Protein AF-A0A699RAQ4-F1 (afdb_monomer_lite)

Secondary structure (DSSP, 8-state):
---EEEEEEETTEEEEEE-----TTSSSSSS--PPPHHHHHHHHHHHHHHHHHHHHHHHHHHHHHHHHHHHHHHHHHHHHHHHHHHHHHHHHHHHHHTTTTS-------------------SPPPBPTTT-SB-SS-----

Sequence (141 aa):
MLGSRSIMIFPWMKLHIHFIPYDHQETMTTVNQGMSVEEIERVVAQRVANSIEAIAIYEMKTNLARKSMSQTERQEEKVAENASNKMKWESNHNGSLSQQNKGHKVPRAHTAWPINKKTYAGSLPLCNQCKFHHSGSCTVK

Foldseek 3Di:
DWDWDWDDPDPPDIDIDTDDPPPVPPPPPPVPPDDDPVVVVVVVVVVVVVVVVVVVVVVVVVVVVVVVVVVVVVVVVVVVVVVVVVVVVVVVVVVVVVVVPPDPPDPPDDDDDPPDDDDPPDFADQDPPPRDHDPDDDDDD

Structure (mmCIF, N/CA/C/O backbone):
data_AF-A0A699RAQ4-F1
#
_entry.id   AF-A0A699RAQ4-F1
#
loop_
_atom_site.group_PDB
_atom_site.id
_atom_site.type_symbol
_atom_site.label_atom_id
_atom_site.label_alt_id
_atom_site.label_comp_id
_atom_site.label_asym_id
_atom_site.label_entity_id
_atom_site.label_seq_id
_atom_site.pdbx_PDB_ins_code
_atom_site.Cartn_x
_atom_site.Cartn_y
_atom_site.Cartn_z
_atom_site.occupancy
_atom_site.B_iso_or_equiv
_atom_site.auth_seq_id
_atom_site.auth_comp_id
_atom_site.auth_asym_id
_atom_site.auth_atom_id
_atom_site.pdbx_PDB_model_num
ATOM 1 N N . MET A 1 1 ? -27.240 -28.496 56.697 1.00 44.41 1 MET A N 1
ATOM 2 C CA . MET A 1 1 ? -28.109 -29.675 56.923 1.00 44.41 1 MET A CA 1
ATOM 3 C C . MET A 1 1 ? -29.299 -29.565 55.978 1.00 44.41 1 MET A C 1
ATOM 5 O O . MET A 1 1 ? -29.993 -28.560 56.053 1.00 44.41 1 MET A O 1
ATOM 9 N N . LEU A 1 2 ? -29.497 -30.513 55.052 1.00 50.31 2 LEU A N 1
ATOM 10 C CA . LEU A 1 2 ? -30.659 -30.511 54.148 1.00 50.31 2 LEU A CA 1
ATOM 11 C C . LEU A 1 2 ? -31.940 -30.755 54.964 1.00 50.31 2 LEU A C 1
ATOM 13 O O . LEU A 1 2 ? -32.116 -31.829 55.536 1.00 50.31 2 LEU A O 1
ATOM 17 N N . GLY A 1 3 ? -32.825 -29.762 55.030 1.00 55.97 3 GLY A N 1
ATOM 18 C CA . GLY A 1 3 ? -34.149 -29.908 55.631 1.00 55.97 3 GLY A CA 1
ATOM 19 C C . GLY A 1 3 ? -35.141 -30.441 54.601 1.00 55.97 3 GLY A C 1
ATOM 20 O O . GLY A 1 3 ? -35.323 -29.836 53.550 1.00 55.97 3 GLY A O 1
ATOM 21 N N . SER A 1 4 ? -35.796 -31.562 54.897 1.00 62.00 4 SER A N 1
ATOM 22 C CA . SER A 1 4 ? -36.882 -32.104 54.069 1.00 62.00 4 SER A CA 1
ATOM 23 C C . SER A 1 4 ? -38.193 -31.981 54.839 1.00 62.00 4 SER A C 1
ATOM 25 O O . SER A 1 4 ? -38.255 -32.366 56.007 1.00 62.00 4 SER A O 1
ATOM 27 N N . ARG A 1 5 ? -39.245 -31.444 54.212 1.00 59.16 5 ARG A N 1
ATOM 28 C CA . ARG A 1 5 ? -40.587 -31.365 54.814 1.00 59.16 5 ARG A CA 1
ATOM 29 C C . ARG A 1 5 ? -41.552 -32.236 54.018 1.00 59.16 5 ARG A C 1
ATOM 31 O O . ARG A 1 5 ? -41.600 -32.170 52.794 1.00 59.16 5 ARG A O 1
ATOM 38 N N . SER A 1 6 ? -42.304 -33.074 54.728 1.00 63.72 6 SER A N 1
ATOM 39 C CA . SER A 1 6 ? -43.369 -33.898 54.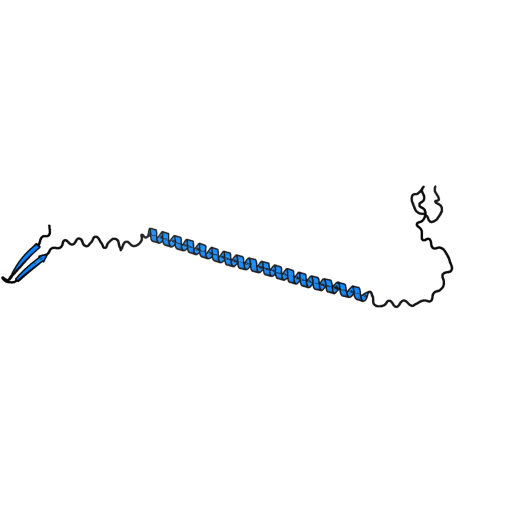147 1.00 63.72 6 SER A CA 1
ATOM 40 C C . SER A 1 6 ? -44.716 -33.363 54.608 1.00 63.72 6 SER A C 1
ATOM 42 O O . SER A 1 6 ? -44.906 -33.169 55.808 1.00 63.72 6 SER A O 1
ATOM 44 N N . ILE A 1 7 ? -45.640 -33.144 53.675 1.00 66.31 7 ILE A N 1
ATOM 45 C CA . ILE A 1 7 ? -47.000 -32.678 53.970 1.00 66.31 7 ILE A CA 1
ATOM 46 C C . ILE A 1 7 ? -47.977 -33.775 53.535 1.00 66.31 7 ILE A C 1
ATOM 48 O O . ILE A 1 7 ? -47.919 -34.265 52.406 1.00 66.31 7 ILE A O 1
ATOM 52 N N . MET A 1 8 ? -48.845 -34.193 54.458 1.00 65.88 8 MET A N 1
ATOM 53 C CA . MET A 1 8 ? -49.916 -35.159 54.198 1.00 65.88 8 MET A CA 1
ATOM 54 C C . MET A 1 8 ? -51.147 -34.383 53.723 1.00 65.88 8 MET A C 1
ATOM 56 O O . MET A 1 8 ? -51.698 -33.609 54.500 1.00 65.88 8 MET A O 1
ATOM 60 N N . ILE A 1 9 ? -51.561 -34.561 52.465 1.00 61.72 9 ILE A N 1
ATOM 61 C CA . ILE A 1 9 ? -52.754 -33.884 51.913 1.00 61.72 9 ILE A CA 1
ATOM 62 C C . ILE A 1 9 ? -53.983 -34.801 52.001 1.00 61.72 9 ILE A C 1
ATOM 64 O O . ILE A 1 9 ? -55.065 -34.355 52.364 1.00 61.72 9 ILE A O 1
ATOM 68 N N . PHE A 1 10 ? -53.800 -36.101 51.753 1.00 56.38 10 PHE A N 1
ATOM 69 C CA . PHE A 1 10 ? -54.811 -37.147 51.942 1.00 56.38 10 PHE A CA 1
ATOM 70 C C . PHE A 1 10 ? -54.173 -38.371 52.627 1.00 56.38 10 PHE A C 1
ATOM 72 O O . PHE A 1 10 ? -52.954 -38.534 52.524 1.00 56.38 10 PHE A O 1
ATOM 79 N N . PRO A 1 11 ? -54.943 -39.266 53.288 1.00 71.06 11 PRO A N 1
ATOM 80 C CA . PRO A 1 11 ? -54.390 -40.409 54.032 1.00 71.06 11 PRO A CA 1
ATOM 81 C C . PRO A 1 11 ? -53.465 -41.319 53.214 1.00 71.06 11 PRO A C 1
ATOM 83 O O . PRO A 1 11 ? -52.591 -41.971 53.776 1.00 71.06 11 PRO A O 1
ATOM 86 N N . TRP A 1 12 ? -53.655 -41.363 51.895 1.00 58.00 12 TRP A N 1
ATOM 87 C CA . TRP A 1 12 ? -52.899 -42.215 50.975 1.00 58.00 12 TRP A CA 1
ATOM 88 C C . TRP A 1 12 ? -51.946 -41.450 50.049 1.00 58.00 12 TRP A C 1
ATOM 90 O O . TRP A 1 12 ? -51.264 -42.076 49.243 1.00 58.00 12 TRP A O 1
ATOM 100 N N . MET A 1 13 ? -51.854 -40.117 50.150 1.00 42.44 13 MET A N 1
ATOM 101 C CA . MET A 1 13 ? -51.005 -39.325 49.255 1.00 42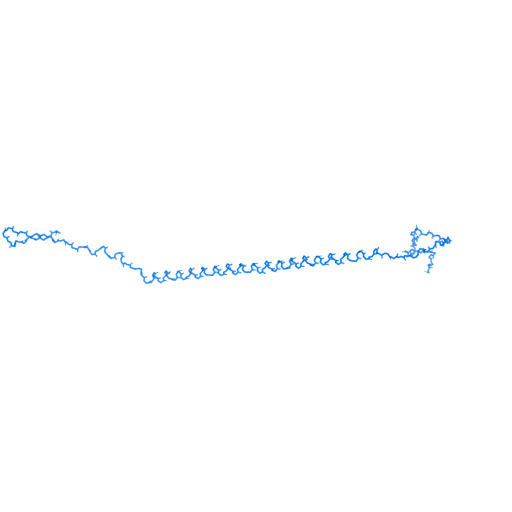.44 13 MET A CA 1
ATOM 102 C C . MET A 1 13 ? -50.096 -38.383 50.044 1.00 42.44 13 MET A C 1
ATOM 104 O O . MET A 1 13 ? -50.551 -37.454 50.718 1.00 42.44 13 MET A O 1
ATOM 108 N N . LYS A 1 14 ? -48.790 -38.652 49.957 1.00 63.75 14 LYS A N 1
ATOM 109 C CA . LYS A 1 14 ? -47.729 -37.942 50.673 1.00 63.75 14 LYS A CA 1
ATOM 110 C C . LYS A 1 14 ? -46.847 -37.202 49.675 1.00 63.75 14 LYS A C 1
ATOM 112 O O . LYS A 1 14 ? -46.273 -37.817 48.782 1.00 63.75 14 LYS A O 1
ATOM 117 N N . LEU A 1 15 ? -46.744 -35.885 49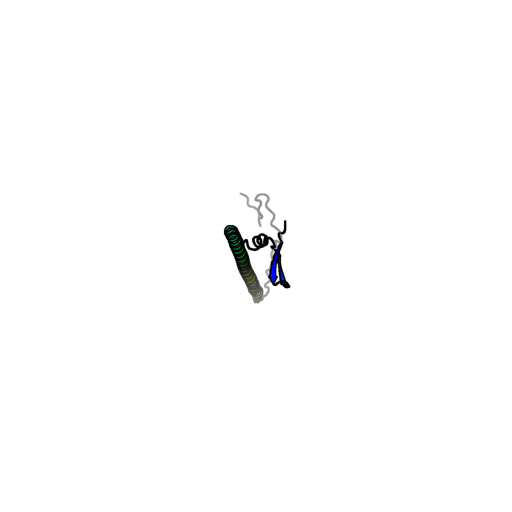.833 1.00 58.12 15 LEU A N 1
ATOM 118 C CA . LEU A 1 15 ? -45.880 -35.039 49.013 1.00 58.12 15 LEU A CA 1
ATOM 119 C C . LEU A 1 15 ? -44.578 -34.753 49.762 1.00 58.12 15 LEU A C 1
ATOM 121 O O . LEU A 1 15 ? -44.590 -34.287 50.906 1.00 58.12 15 LEU A O 1
ATOM 125 N N . HIS A 1 16 ? -43.460 -35.043 49.098 1.00 67.88 16 HIS A N 1
ATOM 126 C CA . HIS A 1 16 ? -42.114 -34.786 49.594 1.00 67.88 16 HIS A CA 1
ATOM 127 C C . HIS A 1 16 ? -41.543 -33.558 48.891 1.00 67.88 16 HIS A C 1
ATOM 129 O O . HIS A 1 16 ? -41.323 -33.578 47.683 1.00 67.88 16 HIS A O 1
ATOM 135 N N . ILE A 1 17 ? -41.304 -32.490 49.653 1.00 68.19 17 ILE A N 1
ATOM 136 C CA . ILE A 1 17 ? -40.680 -31.269 49.144 1.00 68.19 17 ILE A CA 1
ATOM 137 C C . ILE A 1 17 ? -39.237 -31.249 49.646 1.00 68.19 17 ILE A C 1
ATOM 139 O O . ILE A 1 17 ? -38.978 -31.105 50.846 1.00 68.19 17 ILE A O 1
ATOM 143 N N . HIS A 1 18 ? -38.301 -31.419 48.715 1.00 63.94 18 HIS A N 1
ATOM 144 C CA . HIS A 1 18 ? -36.877 -31.245 48.966 1.00 63.94 18 HIS A CA 1
ATOM 145 C C . HIS A 1 18 ? -36.508 -29.775 48.782 1.00 63.94 18 HIS A C 1
ATOM 147 O O . HIS A 1 18 ? -36.623 -29.233 47.686 1.00 63.94 18 HIS A O 1
ATOM 153 N N . PHE A 1 19 ? -36.052 -29.132 49.857 1.00 56.59 19 PHE A N 1
ATOM 154 C CA . PHE A 1 19 ? -35.466 -27.801 49.772 1.00 56.59 19 PHE A CA 1
ATOM 155 C C . PHE A 1 19 ? -33.999 -27.952 49.362 1.00 56.59 19 PHE A C 1
ATOM 157 O O . PHE A 1 19 ? -33.144 -28.306 50.176 1.00 56.59 19 PHE A O 1
ATOM 164 N N . ILE A 1 20 ? -33.723 -27.745 48.076 1.00 63.50 20 ILE A N 1
ATOM 165 C CA . ILE A 1 20 ? -32.358 -27.616 47.567 1.00 63.50 20 ILE A CA 1
ATOM 166 C C . ILE A 1 20 ? -31.914 -26.179 47.876 1.00 63.50 20 ILE A C 1
ATOM 168 O O . ILE A 1 20 ? -32.597 -25.253 47.434 1.00 63.50 20 ILE A O 1
ATOM 172 N N . PRO A 1 21 ? -30.828 -25.950 48.641 1.00 63.22 21 PRO A N 1
ATOM 173 C CA . PRO A 1 21 ? -30.258 -24.616 48.755 1.00 63.22 21 PRO A CA 1
ATOM 174 C C . PRO A 1 21 ? -29.785 -24.194 47.362 1.00 63.22 21 PRO A C 1
ATOM 176 O O . PRO A 1 21 ? -28.889 -24.804 46.779 1.00 63.22 21 PRO A O 1
ATOM 179 N N . TYR A 1 22 ? -30.463 -23.201 46.798 1.00 58.59 22 TYR A N 1
ATOM 180 C CA . TYR A 1 22 ? -30.113 -22.615 45.517 1.00 58.59 22 TYR A CA 1
ATOM 181 C C . TYR A 1 22 ? -28.889 -21.725 45.726 1.00 58.59 22 TYR A C 1
ATOM 183 O O . TYR A 1 22 ? -29.032 -20.536 45.973 1.00 58.59 22 TYR A O 1
ATOM 191 N N . ASP A 1 23 ? -27.695 -22.306 45.639 1.00 59.97 23 ASP A N 1
ATOM 192 C CA . ASP A 1 23 ? -26.451 -21.539 45.477 1.00 59.97 23 ASP A CA 1
ATOM 193 C C . ASP A 1 23 ? -25.974 -21.564 44.017 1.00 59.97 23 ASP A C 1
ATOM 195 O O . ASP A 1 23 ? -24.789 -21.548 43.699 1.00 59.97 23 ASP A O 1
ATOM 199 N N . HIS A 1 24 ? -26.921 -21.616 43.075 1.00 53.75 24 HIS A N 1
ATOM 200 C CA . HIS A 1 24 ? -26.625 -21.645 41.643 1.00 53.75 24 HIS A CA 1
ATOM 201 C C . HIS A 1 24 ? -26.634 -20.252 40.997 1.00 53.75 24 HIS A C 1
ATOM 203 O O . HIS A 1 24 ? -27.050 -20.085 39.851 1.00 53.75 24 HIS A O 1
ATOM 209 N N . GLN A 1 25 ? -26.171 -19.240 41.736 1.00 50.31 25 GLN A N 1
ATOM 210 C CA . GLN A 1 25 ? -25.925 -17.895 41.207 1.00 50.31 25 GLN A CA 1
ATOM 211 C C . GLN A 1 25 ? -24.451 -17.460 41.329 1.00 50.31 25 GLN A C 1
ATOM 213 O O . GLN A 1 25 ? -24.135 -16.306 41.077 1.00 50.31 25 GLN A O 1
ATOM 218 N N . GLU A 1 26 ? -23.518 -18.372 41.618 1.00 55.75 26 GLU A N 1
ATOM 219 C CA . GLU A 1 26 ? -22.070 -18.081 41.607 1.00 55.75 26 GLU A CA 1
ATOM 220 C C . GLU A 1 26 ? -21.312 -18.775 40.462 1.00 55.75 26 GLU A C 1
ATOM 222 O O . GLU A 1 26 ? -20.145 -19.137 40.577 1.00 55.75 26 GLU A O 1
ATOM 227 N N . THR A 1 27 ? -21.950 -18.985 39.306 1.00 49.66 27 THR A N 1
ATOM 228 C CA . THR A 1 27 ? -21.238 -19.507 38.113 1.00 49.66 27 THR A CA 1
ATOM 229 C C . THR A 1 27 ? -21.594 -18.783 36.810 1.00 49.66 27 THR A C 1
ATOM 231 O O . THR A 1 27 ? -21.051 -19.092 35.757 1.00 49.66 27 THR A O 1
ATOM 234 N N . MET A 1 28 ? -22.451 -17.756 36.866 1.00 40.81 28 MET A N 1
ATOM 235 C CA . MET A 1 28 ? -22.905 -16.998 35.684 1.00 40.81 28 MET A CA 1
ATOM 236 C C . MET A 1 28 ? -22.338 -15.570 35.598 1.00 40.81 28 MET A C 1
ATOM 238 O O . MET A 1 28 ? -22.730 -14.802 34.718 1.00 40.81 28 MET A O 1
ATOM 242 N N . THR A 1 29 ? -21.418 -15.186 3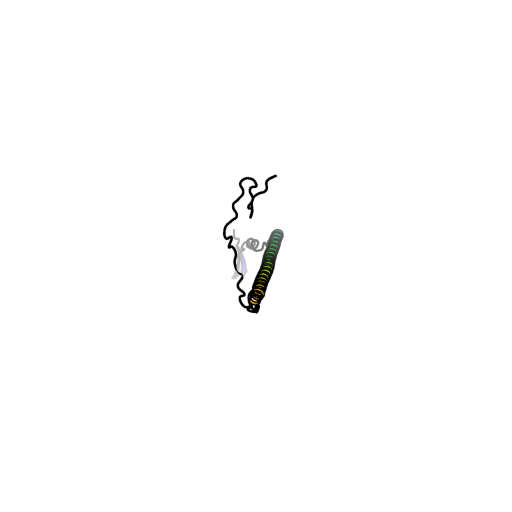6.486 1.00 47.56 29 THR A N 1
ATOM 243 C CA . THR A 1 29 ? -20.860 -13.820 36.537 1.00 47.56 29 THR A CA 1
ATOM 244 C C . THR A 1 29 ? -19.463 -13.687 35.930 1.00 47.56 29 THR A C 1
ATOM 246 O O . THR A 1 29 ? -19.045 -12.569 35.647 1.00 47.56 29 THR A O 1
ATOM 249 N N . THR A 1 30 ? -18.760 -14.789 35.644 1.00 46.97 30 THR A N 1
ATOM 250 C CA . THR A 1 30 ? -17.398 -14.739 35.071 1.00 46.97 30 THR A CA 1
ATOM 251 C C . THR A 1 30 ? -17.371 -14.764 33.541 1.00 46.97 30 THR A C 1
ATOM 253 O O . THR A 1 30 ? -16.365 -14.405 32.941 1.00 46.97 30 THR A O 1
ATOM 256 N N . VAL A 1 31 ? -18.479 -15.147 32.896 1.00 52.94 31 VAL A N 1
ATOM 257 C CA . VAL A 1 31 ? -18.572 -15.276 31.427 1.00 52.94 31 VAL A CA 1
ATOM 258 C C . VAL A 1 31 ? -19.109 -13.996 30.761 1.00 52.94 31 VAL A C 1
ATOM 260 O O . VAL A 1 31 ? -18.962 -13.816 29.559 1.00 52.94 31 VAL A O 1
ATOM 263 N N . ASN A 1 32 ? -19.688 -13.074 31.542 1.00 53.88 32 ASN A N 1
ATOM 264 C CA . ASN A 1 32 ? -20.351 -11.857 31.046 1.00 53.88 32 ASN A CA 1
ATOM 265 C C . ASN A 1 32 ? -19.623 -10.553 31.408 1.00 53.88 32 ASN A C 1
ATOM 267 O O . ASN A 1 32 ? -20.181 -9.470 31.224 1.00 53.88 32 ASN A O 1
ATOM 271 N N . GLN A 1 33 ? -18.395 -10.624 31.926 1.00 65.62 33 GLN A N 1
ATOM 272 C CA . GLN A 1 33 ? -17.559 -9.431 32.038 1.00 65.62 33 GLN A CA 1
ATOM 273 C C . GLN A 1 33 ? -17.068 -9.076 30.634 1.00 65.62 33 GLN A C 1
ATOM 275 O O . GLN A 1 33 ? -16.050 -9.573 30.160 1.00 65.62 33 GLN A O 1
ATOM 280 N N . GLY A 1 34 ? -17.856 -8.259 29.930 1.00 71.00 34 GLY A N 1
ATOM 281 C CA . GLY A 1 34 ? -17.390 -7.582 28.725 1.00 71.00 34 GLY A CA 1
ATOM 282 C C . GLY A 1 34 ? -16.113 -6.801 29.034 1.00 71.00 34 GLY A C 1
ATOM 283 O O . GLY A 1 34 ? -15.886 -6.410 30.180 1.00 71.00 34 GLY A O 1
ATOM 284 N N . MET A 1 35 ? -15.265 -6.594 28.023 1.00 81.19 35 MET A N 1
ATOM 285 C CA . MET A 1 35 ? -14.056 -5.793 28.222 1.00 81.19 35 MET A CA 1
ATOM 286 C C . MET A 1 35 ? -14.412 -4.419 28.792 1.00 81.19 35 MET A C 1
ATOM 288 O O . MET A 1 35 ? -15.420 -3.821 28.401 1.00 81.19 35 MET A O 1
ATOM 292 N N . SER A 1 36 ? -13.565 -3.917 29.690 1.00 87.44 36 SER A N 1
ATOM 293 C CA . SER A 1 36 ? -13.686 -2.554 30.197 1.00 87.44 36 SER A CA 1
ATOM 294 C C . SER A 1 36 ? -13.621 -1.548 29.041 1.00 87.44 36 SER A C 1
ATOM 296 O O . SER A 1 36 ? -12.983 -1.790 28.010 1.00 87.44 36 SER A O 1
ATOM 298 N N . VAL A 1 37 ? -14.283 -0.401 29.203 1.00 84.25 37 VAL A N 1
ATOM 299 C CA . VAL A 1 37 ? -14.241 0.686 28.209 1.00 84.25 37 VAL A CA 1
ATOM 300 C C . VAL A 1 37 ? -12.792 1.112 27.939 1.00 84.25 37 VAL A C 1
ATOM 302 O O . VAL A 1 37 ? -12.420 1.320 26.789 1.00 84.25 37 VAL A O 1
ATOM 305 N N . GLU A 1 38 ? -11.949 1.123 28.971 1.00 88.81 38 GLU A N 1
ATOM 306 C CA . GLU A 1 38 ? -10.522 1.448 28.879 1.00 88.81 38 GLU A CA 1
ATOM 307 C C . GLU A 1 38 ? -9.742 0.445 28.010 1.00 88.81 38 GLU A C 1
ATOM 309 O O . GLU A 1 38 ? -8.903 0.834 27.195 1.00 88.81 38 GLU A O 1
ATOM 314 N N . GLU A 1 39 ? -10.015 -0.859 28.119 1.00 89.62 39 GLU A N 1
ATOM 315 C CA . GLU A 1 39 ? -9.387 -1.863 27.249 1.00 89.62 39 GLU A CA 1
ATOM 316 C C . GLU A 1 39 ? -9.874 -1.776 25.808 1.00 89.62 39 GLU A C 1
ATOM 318 O O . GLU A 1 39 ? -9.083 -1.965 24.881 1.00 89.62 39 GLU A O 1
ATOM 323 N N . ILE A 1 40 ? -11.146 -1.435 25.598 1.00 90.69 40 ILE A N 1
ATOM 324 C CA . ILE A 1 40 ? -11.679 -1.181 24.258 1.00 90.69 40 ILE A CA 1
ATOM 325 C C . ILE A 1 40 ? -10.966 0.023 23.636 1.00 90.69 40 ILE A C 1
ATOM 327 O O . ILE A 1 40 ? -10.495 -0.075 22.502 1.00 90.69 40 ILE A O 1
ATOM 331 N N . GLU A 1 41 ? -10.814 1.122 24.375 1.00 93.31 41 GLU A N 1
ATOM 332 C CA . GLU A 1 41 ? -10.089 2.308 23.913 1.00 93.31 41 GLU A CA 1
ATOM 333 C C . GLU A 1 41 ? -8.638 1.983 23.546 1.00 93.31 41 GLU A C 1
ATOM 335 O O . GLU A 1 41 ? -8.175 2.363 22.467 1.00 93.31 41 GLU A O 1
ATOM 340 N N . ARG A 1 42 ? -7.931 1.206 24.377 1.00 94.81 42 ARG A N 1
ATOM 341 C CA . ARG A 1 42 ? -6.554 0.774 24.085 1.00 94.81 42 ARG A CA 1
ATOM 342 C C . ARG A 1 42 ? -6.467 -0.094 22.830 1.00 94.81 42 ARG A C 1
ATOM 344 O O . ARG A 1 42 ? -5.567 0.102 22.012 1.00 94.81 42 ARG A O 1
ATOM 351 N N . VAL A 1 43 ? -7.396 -1.032 22.645 1.00 94.50 43 VAL A N 1
ATOM 352 C CA . VAL A 1 43 ? -7.438 -1.890 21.449 1.00 94.50 43 VAL A CA 1
ATOM 353 C C . VAL A 1 43 ? -7.743 -1.072 20.194 1.00 94.50 43 VAL A C 1
ATOM 355 O O . VAL A 1 43 ? -7.123 -1.295 19.151 1.00 94.50 43 VAL A O 1
ATOM 358 N N . VAL A 1 44 ? -8.663 -0.110 20.277 1.00 96.25 44 VAL A N 1
ATOM 359 C CA . VAL A 1 44 ? -8.989 0.785 19.160 1.00 96.25 44 VAL A CA 1
ATOM 360 C C . VAL A 1 44 ? -7.791 1.667 18.814 1.00 96.25 44 VAL A C 1
ATOM 362 O O . VAL A 1 44 ? -7.412 1.724 17.644 1.00 96.25 44 VAL A O 1
ATOM 365 N N . ALA A 1 45 ? -7.138 2.275 19.807 1.00 97.06 45 ALA A N 1
ATOM 366 C CA . ALA A 1 45 ? -5.944 3.091 19.601 1.00 97.06 45 ALA A CA 1
ATOM 367 C C . ALA A 1 45 ? -4.826 2.300 18.904 1.00 97.06 45 ALA A C 1
ATOM 369 O O . ALA A 1 45 ? -4.256 2.770 17.918 1.00 97.06 45 ALA A O 1
ATOM 370 N N . GLN A 1 46 ? -4.570 1.063 19.343 1.00 97.81 46 GLN A N 1
ATOM 371 C CA . GLN A 1 46 ? -3.568 0.200 18.717 1.00 97.81 46 GLN A CA 1
ATOM 372 C C . GLN A 1 46 ? -3.925 -0.149 17.266 1.00 97.81 46 GLN A C 1
ATOM 374 O O . GLN A 1 46 ? -3.060 -0.144 16.392 1.00 97.81 46 GLN A O 1
ATOM 379 N N . ARG A 1 47 ? -5.198 -0.444 16.978 1.00 97.56 47 ARG A N 1
ATOM 380 C CA . ARG A 1 47 ? -5.647 -0.752 15.610 1.00 97.56 47 ARG A CA 1
ATOM 381 C C . ARG A 1 47 ? -5.506 0.446 14.682 1.00 97.56 47 ARG A C 1
ATOM 383 O O . ARG A 1 47 ? -5.089 0.274 13.536 1.00 97.56 47 ARG A O 1
ATOM 390 N N . VAL A 1 48 ? -5.831 1.639 15.172 1.00 98.00 48 VAL A N 1
ATOM 391 C CA . VAL A 1 48 ? -5.650 2.886 14.422 1.00 98.00 48 VAL A CA 1
ATOM 392 C C . VAL A 1 48 ? -4.165 3.115 14.140 1.00 98.00 48 VAL A C 1
ATOM 394 O O . VAL A 1 48 ? -3.808 3.321 12.983 1.00 98.00 48 VAL A O 1
ATOM 397 N N . ALA A 1 49 ? -3.295 2.978 15.145 1.00 98.19 49 ALA A N 1
ATOM 398 C CA . ALA A 1 49 ? -1.847 3.115 14.976 1.00 98.19 49 ALA A CA 1
ATOM 399 C C . ALA A 1 49 ? -1.287 2.134 13.931 1.00 98.19 49 ALA A C 1
ATOM 401 O O . ALA A 1 49 ? -0.656 2.555 12.963 1.00 98.19 49 ALA A O 1
ATOM 402 N N . ASN A 1 50 ? -1.613 0.843 14.049 1.00 98.06 50 ASN A N 1
ATOM 403 C CA . ASN A 1 50 ? -1.173 -0.178 13.094 1.00 98.06 50 ASN A CA 1
ATOM 404 C C . ASN A 1 50 ? -1.661 0.112 11.663 1.00 98.06 50 ASN A C 1
ATOM 406 O O . ASN A 1 50 ? -0.953 -0.152 10.693 1.00 98.06 50 ASN A O 1
ATOM 410 N N . SER A 1 51 ? -2.875 0.653 11.517 1.00 97.88 51 SER A N 1
ATOM 411 C CA . SER A 1 51 ? -3.434 1.005 10.206 1.00 97.88 51 SER A CA 1
ATOM 412 C C . SER A 1 51 ? -2.687 2.179 9.574 1.00 97.88 51 SER A C 1
ATOM 414 O O . SER A 1 51 ? -2.390 2.143 8.382 1.00 97.88 51 SER A O 1
ATOM 416 N N . ILE A 1 52 ? -2.340 3.194 10.371 1.00 98.31 52 ILE A N 1
ATOM 417 C CA . ILE A 1 52 ? -1.538 4.339 9.920 1.00 98.31 52 ILE A CA 1
ATOM 418 C C . ILE A 1 52 ? -0.153 3.871 9.462 1.00 98.31 52 ILE A C 1
ATOM 420 O O . ILE A 1 52 ? 0.293 4.250 8.379 1.00 98.31 52 ILE A O 1
ATOM 424 N N . GLU A 1 53 ? 0.506 3.006 10.236 1.00 98.00 53 GLU A N 1
ATOM 425 C CA . GLU A 1 53 ? 1.804 2.439 9.856 1.00 98.00 53 GLU A CA 1
ATOM 426 C C . GLU A 1 53 ? 1.721 1.643 8.547 1.00 98.00 53 GLU A C 1
ATOM 428 O O . GLU A 1 53 ? 2.552 1.823 7.655 1.00 98.00 53 GLU A O 1
ATOM 433 N N . ALA A 1 54 ? 0.689 0.811 8.384 1.00 97.50 54 ALA A N 1
ATOM 434 C CA . ALA A 1 54 ? 0.480 0.044 7.159 1.00 97.50 54 ALA A CA 1
ATOM 435 C C . ALA A 1 54 ? 0.294 0.948 5.925 1.00 97.50 54 ALA A C 1
ATOM 437 O O . ALA A 1 54 ? 0.869 0.670 4.867 1.00 97.50 54 ALA A O 1
ATOM 438 N N . ILE A 1 55 ? -0.459 2.046 6.060 1.00 98.00 55 ILE A N 1
ATOM 439 C CA . ILE A 1 55 ? -0.640 3.044 4.995 1.00 98.00 55 ILE A CA 1
ATOM 440 C C . ILE A 1 55 ? 0.702 3.697 4.648 1.00 98.00 55 ILE A C 1
ATOM 442 O O . ILE A 1 55 ? 1.080 3.726 3.477 1.00 98.00 55 ILE A O 1
ATOM 446 N N . ALA A 1 56 ? 1.463 4.141 5.652 1.00 97.75 56 ALA A N 1
ATOM 447 C CA . ALA A 1 56 ? 2.761 4.780 5.442 1.00 97.75 56 ALA A CA 1
ATOM 448 C C . ALA A 1 56 ? 3.758 3.852 4.722 1.00 97.75 56 ALA A C 1
ATOM 450 O O . ALA A 1 56 ? 4.458 4.273 3.797 1.00 97.75 56 ALA A O 1
ATOM 451 N N . ILE A 1 57 ? 3.792 2.567 5.089 1.00 98.06 57 ILE A N 1
ATOM 452 C CA . ILE A 1 57 ? 4.632 1.561 4.423 1.00 98.06 57 ILE A CA 1
ATOM 453 C C . ILE A 1 57 ? 4.236 1.413 2.948 1.00 98.06 57 ILE A C 1
ATOM 455 O O . ILE A 1 57 ? 5.103 1.371 2.067 1.00 98.06 57 ILE A O 1
ATOM 459 N N . TYR A 1 58 ? 2.935 1.346 2.658 1.00 97.00 58 TYR A N 1
ATOM 460 C CA . TYR A 1 58 ? 2.440 1.230 1.289 1.00 97.00 58 TYR A CA 1
ATOM 461 C C . TYR A 1 58 ? 2.772 2.470 0.445 1.00 97.00 58 TYR A C 1
ATOM 463 O O . TYR A 1 58 ? 3.282 2.342 -0.674 1.00 97.00 58 TYR A O 1
ATOM 471 N N . GLU A 1 59 ? 2.565 3.670 0.983 1.00 96.75 59 GLU A N 1
ATOM 472 C CA . GLU A 1 59 ? 2.935 4.926 0.325 1.00 96.75 59 GLU A CA 1
ATOM 473 C C . GLU A 1 59 ? 4.443 5.023 0.072 1.00 96.75 59 GLU A C 1
ATOM 475 O O . GLU A 1 59 ? 4.872 5.447 -1.004 1.00 96.75 59 GLU A O 1
ATOM 480 N N . MET A 1 60 ? 5.279 4.584 1.016 1.00 96.75 60 MET A N 1
ATOM 481 C CA . MET A 1 60 ? 6.729 4.570 0.822 1.00 96.75 60 MET A CA 1
ATOM 482 C C . MET A 1 60 ? 7.126 3.622 -0.314 1.00 96.75 60 MET A C 1
ATOM 484 O O . MET A 1 60 ? 7.929 3.984 -1.179 1.00 96.75 60 MET A O 1
ATOM 488 N N . LYS A 1 61 ? 6.537 2.421 -0.347 1.00 95.00 61 LYS A N 1
ATOM 489 C CA . LYS A 1 61 ? 6.817 1.413 -1.376 1.00 95.00 61 LYS A CA 1
ATOM 490 C C . LYS A 1 61 ? 6.445 1.915 -2.770 1.00 95.00 61 LYS A C 1
ATOM 492 O O . LYS A 1 61 ? 7.227 1.758 -3.708 1.00 95.00 61 LYS A O 1
ATOM 497 N N . THR A 1 62 ? 5.276 2.537 -2.912 1.00 94.75 62 THR A N 1
ATOM 498 C CA . THR A 1 62 ? 4.808 3.060 -4.205 1.00 94.75 62 THR A CA 1
ATOM 499 C C . THR A 1 62 ? 5.635 4.260 -4.667 1.00 94.75 62 THR A C 1
ATOM 501 O O . THR A 1 62 ? 6.035 4.326 -5.831 1.00 94.75 62 THR A O 1
ATOM 504 N N . ASN A 1 63 ? 5.988 5.172 -3.759 1.00 93.50 63 ASN A N 1
ATOM 505 C CA . ASN A 1 63 ? 6.850 6.310 -4.075 1.00 93.50 63 ASN A CA 1
ATOM 506 C C . ASN A 1 63 ? 8.271 5.890 -4.478 1.00 93.50 63 ASN A C 1
ATOM 508 O O . ASN A 1 63 ? 8.833 6.466 -5.413 1.00 93.50 63 ASN A O 1
ATOM 512 N N . LEU A 1 64 ? 8.841 4.876 -3.821 1.00 93.94 64 LEU A N 1
ATOM 513 C CA . LEU A 1 64 ? 10.145 4.318 -4.183 1.00 93.94 64 LEU A CA 1
ATOM 514 C C . LEU A 1 64 ? 10.116 3.680 -5.579 1.00 93.94 64 LEU A C 1
ATOM 516 O O . LEU A 1 64 ? 11.002 3.941 -6.398 1.00 93.94 64 LEU A O 1
ATOM 520 N N . ALA A 1 65 ? 9.075 2.900 -5.881 1.00 89.56 65 ALA A N 1
ATOM 521 C CA . ALA A 1 65 ? 8.875 2.318 -7.207 1.00 89.56 65 ALA A CA 1
ATOM 522 C C . ALA A 1 65 ? 8.769 3.410 -8.286 1.00 89.56 65 ALA A C 1
ATOM 524 O O . ALA A 1 65 ? 9.509 3.393 -9.264 1.00 89.56 65 ALA A O 1
ATOM 525 N N . ARG A 1 66 ? 7.951 4.443 -8.064 1.00 90.25 66 ARG A N 1
ATOM 526 C CA . ARG A 1 66 ? 7.822 5.577 -8.993 1.00 90.25 66 ARG A CA 1
ATOM 527 C C . ARG A 1 66 ? 9.144 6.323 -9.204 1.00 90.25 66 ARG A C 1
ATOM 529 O O . ARG A 1 66 ? 9.489 6.667 -10.334 1.00 90.25 66 ARG A O 1
ATOM 536 N N . LYS A 1 67 ? 9.901 6.574 -8.130 1.00 90.25 67 LYS A N 1
ATOM 537 C CA . LYS A 1 67 ? 11.204 7.253 -8.212 1.00 90.25 67 LYS A CA 1
ATOM 538 C C . LYS A 1 67 ? 12.207 6.428 -9.018 1.00 90.25 67 LYS A C 1
ATOM 540 O O . LYS A 1 67 ? 12.862 6.990 -9.893 1.00 90.25 67 LYS A O 1
ATOM 545 N N . SER A 1 68 ? 12.289 5.123 -8.756 1.00 83.12 68 SER A N 1
ATOM 546 C CA . SER A 1 68 ? 13.177 4.221 -9.500 1.00 83.12 68 SER A CA 1
ATOM 547 C C . SER A 1 68 ? 12.804 4.138 -10.983 1.00 83.12 68 SER A C 1
ATOM 549 O O . SER A 1 68 ? 13.686 4.312 -11.815 1.00 83.12 68 SER A O 1
ATOM 551 N N . MET A 1 69 ? 11.516 4.039 -11.331 1.00 80.69 69 MET A N 1
ATOM 552 C CA . MET A 1 69 ? 11.062 4.099 -12.730 1.00 80.69 69 MET A CA 1
ATOM 553 C C . MET A 1 69 ? 11.500 5.389 -13.439 1.00 80.69 69 MET A C 1
ATOM 555 O O . MET A 1 69 ? 12.084 5.330 -14.516 1.00 80.69 69 MET A O 1
ATOM 559 N N . SER A 1 70 ? 11.313 6.554 -12.807 1.00 76.44 70 SER A N 1
ATOM 560 C CA . SER A 1 70 ? 11.712 7.849 -13.391 1.00 76.44 70 SER A CA 1
ATOM 561 C C . SER A 1 70 ? 13.231 8.033 -13.544 1.00 76.44 70 SER A C 1
ATOM 563 O O . SER A 1 70 ? 13.695 8.936 -14.245 1.00 76.44 70 SER A O 1
ATOM 565 N N . GLN A 1 71 ? 14.027 7.235 -12.828 1.00 78.25 71 GLN A N 1
ATOM 566 C CA . GLN A 1 71 ? 15.479 7.220 -12.965 1.00 78.25 71 GLN A CA 1
ATOM 567 C C . GLN A 1 71 ? 15.904 6.302 -14.112 1.00 78.25 71 GLN A C 1
ATOM 569 O O . GLN A 1 71 ? 16.782 6.690 -14.881 1.00 78.25 71 GLN A O 1
ATOM 574 N N . THR A 1 72 ? 15.262 5.140 -14.250 1.00 73.38 72 THR A N 1
ATOM 575 C CA . THR A 1 72 ? 15.482 4.218 -15.369 1.00 73.38 72 THR A CA 1
ATOM 576 C C . THR A 1 72 ? 15.094 4.861 -16.697 1.00 73.38 72 THR A C 1
ATOM 578 O O . THR A 1 72 ? 15.899 4.849 -17.616 1.00 73.38 72 THR A O 1
ATOM 581 N N . GLU A 1 73 ? 13.946 5.537 -16.770 1.00 70.44 73 GLU A N 1
ATOM 582 C CA . GLU A 1 73 ? 13.495 6.249 -17.977 1.00 70.44 73 GLU A CA 1
ATOM 583 C C . GLU A 1 73 ? 14.509 7.318 -18.426 1.00 70.44 73 GLU A C 1
ATOM 585 O O . GLU A 1 73 ? 14.926 7.347 -19.581 1.00 70.44 73 GLU A O 1
ATOM 590 N N . ARG A 1 74 ? 15.029 8.125 -17.488 1.00 70.88 74 ARG A N 1
ATOM 591 C CA . ARG A 1 74 ? 16.104 9.092 -17.784 1.00 70.88 74 ARG A CA 1
ATOM 592 C C . ARG A 1 74 ? 17.426 8.434 -18.185 1.00 70.88 74 ARG A C 1
ATOM 594 O O . ARG A 1 74 ? 18.235 9.066 -18.860 1.00 70.88 74 ARG A O 1
ATOM 601 N N . GLN A 1 75 ? 17.717 7.225 -17.707 1.00 70.44 75 GLN A N 1
ATOM 602 C CA . GLN A 1 75 ? 18.914 6.488 -18.117 1.00 70.44 75 GLN A CA 1
ATOM 603 C C . GLN A 1 75 ? 18.744 5.894 -19.514 1.00 70.44 75 GLN A C 1
ATOM 605 O O . GLN A 1 75 ? 19.668 5.997 -20.314 1.00 70.44 75 GLN A O 1
ATOM 610 N N . GLU A 1 76 ? 17.578 5.334 -19.824 1.00 69.25 76 GLU A N 1
ATOM 611 C CA . GLU A 1 76 ? 17.244 4.812 -21.149 1.00 69.25 76 GLU A CA 1
ATOM 612 C C . GLU A 1 76 ? 17.253 5.920 -22.203 1.00 69.25 76 GLU A C 1
ATOM 614 O O . GLU A 1 76 ? 17.874 5.748 -23.249 1.00 69.25 76 GLU A O 1
ATOM 619 N N . GLU A 1 77 ? 16.682 7.089 -21.899 1.00 72.62 77 GLU A N 1
ATOM 620 C CA . GLU A 1 77 ? 16.736 8.267 -22.770 1.00 72.62 77 GLU A CA 1
ATOM 621 C C . GLU A 1 77 ? 18.185 8.699 -23.037 1.00 72.62 77 GLU A C 1
ATOM 623 O O . GLU A 1 77 ? 18.585 8.846 -24.190 1.00 72.62 77 GLU A O 1
ATOM 628 N N . LYS A 1 78 ? 19.019 8.802 -21.992 1.00 72.56 78 LYS A N 1
ATOM 629 C CA . LYS A 1 78 ? 20.448 9.130 -22.142 1.00 72.56 78 LYS A CA 1
ATOM 630 C C . LYS A 1 78 ? 21.222 8.084 -22.940 1.00 72.56 78 LYS A C 1
ATOM 632 O O . LYS A 1 78 ? 22.140 8.446 -23.672 1.00 72.56 78 LYS A O 1
ATOM 637 N N . VAL A 1 79 ? 20.903 6.798 -22.789 1.00 74.06 79 VAL A N 1
ATOM 638 C CA . VAL A 1 79 ? 21.545 5.705 -23.538 1.00 74.06 79 VAL A CA 1
ATOM 639 C C . VAL A 1 79 ? 21.111 5.728 -25.004 1.00 74.06 79 VAL A C 1
ATOM 641 O O . VAL A 1 79 ? 21.961 5.592 -25.884 1.00 74.06 79 VAL A O 1
ATOM 644 N N . ALA A 1 80 ? 19.828 5.959 -25.281 1.00 76.31 80 ALA A N 1
ATOM 645 C CA . ALA A 1 80 ? 19.311 6.111 -26.636 1.00 76.31 80 ALA A CA 1
ATOM 646 C C . ALA A 1 80 ? 19.897 7.354 -27.327 1.00 76.31 80 ALA A C 1
ATOM 648 O O . ALA A 1 80 ? 20.340 7.278 -28.476 1.00 76.31 80 ALA A O 1
ATOM 649 N N . GLU A 1 81 ? 19.986 8.478 -26.611 1.00 79.31 81 GLU A N 1
ATOM 650 C CA . GLU A 1 81 ? 20.596 9.714 -27.099 1.00 79.31 81 GLU A CA 1
ATOM 651 C C . GLU A 1 81 ? 22.089 9.506 -27.403 1.00 79.31 81 GLU A C 1
ATOM 653 O O . GLU A 1 81 ? 22.531 9.795 -28.515 1.00 79.31 81 GLU A O 1
ATOM 658 N N . ASN A 1 82 ? 22.849 8.909 -26.476 1.00 77.94 82 ASN A N 1
ATOM 659 C CA . ASN A 1 82 ? 24.234 8.458 -26.678 1.00 77.94 82 ASN A CA 1
ATOM 660 C C . ASN A 1 82 ? 24.379 7.620 -27.958 1.00 77.94 82 ASN A C 1
ATOM 662 O O . ASN A 1 82 ? 25.221 7.934 -28.803 1.00 77.94 82 ASN A O 1
ATOM 666 N N . ALA A 1 83 ? 23.557 6.578 -28.115 1.00 79.25 83 ALA A N 1
ATOM 667 C CA . ALA A 1 83 ? 23.658 5.658 -29.240 1.00 79.25 83 ALA A CA 1
ATOM 668 C C . ALA A 1 83 ? 23.362 6.365 -30.573 1.00 79.25 83 ALA A C 1
ATOM 670 O O . ALA A 1 83 ? 24.066 6.155 -31.565 1.00 79.25 83 ALA A O 1
ATOM 671 N N . SER A 1 84 ? 22.367 7.258 -30.586 1.00 78.25 84 SER A N 1
ATOM 672 C CA . SER A 1 84 ? 22.035 8.075 -31.756 1.00 78.25 84 SER A CA 1
ATOM 673 C C . SER A 1 84 ? 23.144 9.082 -32.099 1.00 78.25 84 SER A C 1
ATOM 675 O O . SER A 1 84 ? 23.508 9.231 -33.268 1.00 78.25 84 SER A O 1
ATOM 677 N N . ASN A 1 85 ? 23.760 9.705 -31.090 1.00 76.62 85 ASN A N 1
ATOM 678 C CA . ASN A 1 85 ? 24.880 10.627 -31.258 1.00 76.62 85 ASN A CA 1
ATOM 679 C C . ASN A 1 85 ? 26.126 9.905 -31.792 1.00 76.62 85 ASN A C 1
ATOM 681 O O . ASN A 1 85 ? 26.804 10.437 -32.673 1.00 76.62 85 ASN A O 1
ATOM 685 N N . LYS A 1 86 ? 26.395 8.671 -31.342 1.00 75.44 86 LYS A N 1
ATOM 686 C CA . LYS A 1 86 ? 27.472 7.819 -31.873 1.00 75.44 86 LYS A CA 1
ATOM 687 C C . LYS A 1 86 ? 27.251 7.466 -33.347 1.00 75.44 86 LYS A C 1
ATOM 689 O O . LYS A 1 86 ? 28.156 7.674 -34.152 1.00 75.44 86 LYS A O 1
ATOM 694 N N . MET A 1 87 ? 26.049 7.011 -33.716 1.00 72.38 87 MET A N 1
ATOM 695 C CA . MET A 1 87 ? 25.679 6.738 -35.118 1.00 72.38 87 MET A CA 1
ATOM 696 C C . MET A 1 87 ? 25.863 7.978 -36.005 1.00 72.38 87 MET A C 1
ATOM 698 O O . MET A 1 87 ? 26.403 7.899 -37.109 1.00 72.38 87 MET A O 1
ATOM 702 N N . LYS A 1 88 ? 25.454 9.151 -35.509 1.00 68.50 88 LYS A N 1
ATOM 703 C CA . LYS A 1 88 ? 25.600 10.423 -36.223 1.00 68.50 88 LYS A CA 1
ATOM 704 C C . LYS A 1 88 ? 27.071 10.827 -36.383 1.00 68.50 88 LYS A C 1
ATOM 706 O O . LYS A 1 88 ? 27.457 11.289 -37.454 1.00 68.50 88 LYS A O 1
ATOM 711 N N . TRP A 1 89 ? 27.903 10.618 -35.361 1.00 64.06 89 TRP A N 1
ATOM 712 C CA . TRP A 1 89 ? 29.351 10.851 -35.427 1.00 64.06 89 TRP A CA 1
ATOM 713 C C . TRP A 1 89 ? 30.044 9.932 -36.444 1.00 64.06 89 TRP A C 1
ATOM 715 O O . TRP A 1 89 ? 30.801 10.406 -37.289 1.00 64.06 89 TRP A O 1
ATOM 725 N N . GLU A 1 90 ? 29.730 8.634 -36.428 1.00 61.78 90 GLU A N 1
ATOM 726 C CA . GLU A 1 90 ? 30.267 7.649 -37.380 1.00 61.78 90 GLU A CA 1
ATOM 727 C C . GLU A 1 90 ? 29.846 7.960 -38.829 1.00 61.78 90 GLU A C 1
ATOM 729 O O . GLU A 1 90 ? 30.666 7.891 -39.748 1.00 61.78 90 GLU A O 1
ATOM 734 N N . SER A 1 91 ? 28.604 8.408 -39.042 1.00 63.62 91 SER A N 1
ATOM 735 C CA . SER A 1 91 ? 28.118 8.846 -40.358 1.00 63.62 91 SER A CA 1
ATOM 736 C C . SER A 1 91 ? 28.862 10.076 -40.898 1.00 63.62 91 SER A C 1
ATOM 738 O O . SER A 1 91 ? 29.105 10.170 -42.103 1.00 63.62 91 SER A O 1
ATOM 740 N N . ASN A 1 92 ? 29.244 11.022 -40.034 1.00 63.09 92 ASN A N 1
ATOM 741 C CA . ASN A 1 92 ? 29.908 12.264 -40.445 1.00 63.09 92 ASN A CA 1
ATOM 742 C C . ASN A 1 92 ? 31.395 12.074 -40.808 1.00 63.09 92 ASN A C 1
ATOM 744 O O . ASN A 1 92 ? 31.957 12.892 -41.538 1.00 63.09 92 ASN A O 1
ATOM 748 N N . HIS A 1 93 ? 32.034 10.989 -40.356 1.00 58.03 93 HIS A N 1
ATOM 749 C CA . HIS A 1 93 ? 33.423 10.661 -40.706 1.00 58.03 93 HIS A CA 1
ATOM 750 C C . HIS A 1 93 ? 33.567 9.870 -42.017 1.00 58.03 93 HIS A C 1
ATOM 752 O O . HIS A 1 93 ? 34.602 9.962 -42.678 1.00 58.03 93 HIS A O 1
ATOM 758 N N . ASN A 1 94 ? 32.532 9.143 -42.446 1.00 57.09 94 ASN A N 1
ATOM 759 C CA . ASN A 1 94 ? 32.586 8.338 -43.673 1.00 57.09 94 ASN A CA 1
ATOM 760 C C . ASN A 1 94 ? 32.362 9.160 -44.959 1.00 57.09 94 ASN A C 1
ATOM 762 O O . ASN A 1 94 ? 32.843 8.787 -46.034 1.00 57.09 94 ASN A O 1
ATOM 766 N N . GLY A 1 95 ? 31.672 10.302 -44.861 1.00 54.00 95 GLY A N 1
ATOM 767 C CA . GLY A 1 95 ? 31.445 11.208 -45.995 1.00 54.00 95 GLY A CA 1
ATOM 768 C C . GLY A 1 95 ? 32.689 11.998 -46.416 1.00 54.00 95 GLY A C 1
ATOM 769 O O . GLY A 1 95 ? 32.902 12.226 -47.604 1.00 54.00 95 GLY A O 1
ATOM 770 N N . SER A 1 96 ? 33.554 12.370 -45.468 1.00 57.28 96 SER A N 1
ATOM 771 C CA . SER A 1 96 ? 34.766 13.149 -45.756 1.00 57.28 96 SER A CA 1
ATOM 772 C C . SER A 1 96 ? 35.934 12.287 -46.247 1.00 57.28 96 SER A C 1
ATOM 774 O O . SER A 1 96 ? 36.705 12.745 -47.089 1.00 57.28 96 SER A O 1
ATOM 776 N N . LEU A 1 97 ? 36.036 11.023 -45.813 1.00 55.16 97 LEU A N 1
ATOM 777 C CA . LEU A 1 97 ? 37.125 10.130 -46.231 1.00 55.16 97 LEU A CA 1
ATOM 778 C C . LEU A 1 97 ? 36.981 9.648 -47.690 1.00 55.16 97 LEU A C 1
ATOM 780 O O . LEU A 1 97 ? 37.976 9.509 -48.396 1.00 55.16 97 LEU A O 1
ATOM 784 N N . SER A 1 98 ? 35.748 9.423 -48.166 1.00 56.38 98 SER A N 1
ATOM 785 C CA . SER A 1 98 ? 35.490 8.935 -49.538 1.00 56.38 98 SER A CA 1
ATOM 786 C C . SER A 1 98 ? 35.397 10.037 -50.604 1.00 56.38 98 SER A C 1
ATOM 788 O O . SER A 1 98 ? 35.365 9.747 -51.804 1.00 56.38 98 SER A O 1
ATOM 790 N N . GLN A 1 99 ? 35.348 11.308 -50.188 1.00 56.78 99 GLN A N 1
ATOM 791 C CA . GLN A 1 99 ? 35.365 12.451 -51.103 1.00 56.78 99 GLN A CA 1
ATOM 792 C C . GLN A 1 99 ? 36.796 12.899 -51.438 1.00 56.78 99 GLN A C 1
ATOM 794 O O . GLN A 1 99 ? 37.034 13.440 -52.516 1.00 56.78 99 GLN A O 1
ATOM 799 N N . GLN A 1 100 ? 37.772 12.633 -50.565 1.00 58.00 100 GLN A N 1
ATOM 800 C CA . GLN A 1 100 ? 39.159 13.072 -50.763 1.00 58.00 100 GLN A CA 1
ATOM 801 C C . GLN A 1 100 ? 39.954 12.243 -51.786 1.00 58.00 100 GLN A C 1
ATOM 803 O O . GLN A 1 100 ? 41.023 12.666 -52.217 1.00 58.00 100 GLN A O 1
ATOM 808 N N . ASN A 1 101 ? 39.438 11.097 -52.232 1.00 60.88 101 ASN A N 1
ATOM 809 C CA . ASN A 1 101 ? 40.115 10.191 -53.167 1.00 60.88 101 ASN A CA 1
ATOM 810 C C . ASN A 1 101 ? 39.480 10.128 -54.570 1.00 60.88 101 ASN A C 1
ATOM 812 O O . ASN A 1 101 ? 39.933 9.353 -55.414 1.00 60.88 101 ASN A O 1
ATOM 816 N N . LYS A 1 102 ? 38.503 10.989 -54.891 1.00 61.91 102 LYS A N 1
ATOM 817 C CA . LYS A 1 102 ? 37.974 11.117 -56.261 1.00 61.91 102 LYS A CA 1
ATOM 818 C C . LYS A 1 102 ? 38.657 12.251 -57.030 1.00 61.91 102 LYS A C 1
ATOM 820 O O . LYS A 1 102 ? 38.134 13.345 -57.177 1.00 61.91 102 LYS A O 1
ATOM 825 N N . GLY A 1 103 ? 39.829 11.916 -57.569 1.00 59.88 103 GLY A N 1
ATOM 826 C CA . GLY A 1 103 ? 40.273 12.355 -58.893 1.00 59.88 103 GLY A CA 1
ATOM 827 C C . GLY A 1 103 ? 40.587 13.837 -59.090 1.00 59.88 103 GLY A C 1
ATOM 828 O O . GLY A 1 103 ? 39.928 14.497 -59.890 1.00 59.88 103 GLY A O 1
ATOM 829 N N . HIS A 1 104 ? 41.699 14.318 -58.530 1.00 56.97 104 HIS A N 1
ATOM 830 C CA . HIS A 1 104 ? 42.436 15.376 -59.224 1.00 56.97 104 HIS A CA 1
ATOM 831 C C . HIS A 1 104 ? 43.059 14.763 -60.484 1.00 56.97 104 HIS A C 1
ATOM 833 O O . HIS A 1 104 ? 44.080 14.076 -60.419 1.00 56.97 104 HIS A O 1
ATOM 839 N N . LYS A 1 105 ? 42.432 14.986 -61.645 1.00 62.38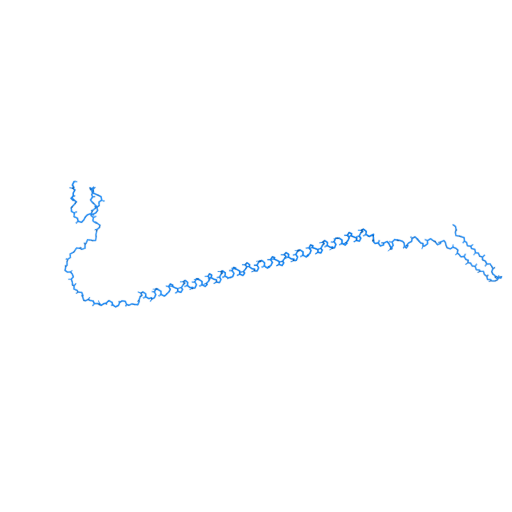 105 LYS A N 1
ATOM 840 C CA . LYS A 1 105 ? 43.086 14.786 -62.942 1.00 62.38 105 LYS A CA 1
ATOM 841 C C . LYS A 1 105 ? 44.180 15.842 -63.070 1.00 62.38 105 LYS A C 1
ATOM 843 O O . LYS A 1 105 ? 43.953 16.926 -63.592 1.00 62.38 105 LYS A O 1
ATOM 848 N N . VAL A 1 106 ? 45.360 15.525 -62.551 1.00 63.44 106 VAL A N 1
ATOM 849 C CA . VAL A 1 106 ? 46.582 16.259 -62.867 1.00 63.44 106 VAL A CA 1
ATOM 850 C C . VAL A 1 106 ? 46.806 16.100 -64.374 1.00 63.44 106 VAL A C 1
ATOM 852 O O . VAL A 1 106 ? 46.867 14.958 -64.844 1.00 63.44 106 VAL A O 1
ATOM 855 N N . PRO A 1 107 ? 46.910 17.180 -65.167 1.00 58.88 107 PRO A N 1
ATOM 856 C CA . PRO A 1 107 ? 47.415 17.044 -66.517 1.00 58.88 107 PRO A CA 1
ATOM 857 C C . PRO A 1 107 ? 48.840 16.512 -66.402 1.00 58.88 107 PRO A C 1
ATOM 859 O O . PRO A 1 107 ? 49.723 17.154 -65.834 1.00 58.88 107 PRO A O 1
ATOM 862 N N . ARG A 1 108 ? 49.032 15.293 -66.907 1.00 61.25 108 ARG A N 1
ATOM 863 C CA . ARG A 1 108 ? 50.328 14.660 -67.124 1.00 61.25 108 ARG A CA 1
ATOM 864 C C . ARG A 1 108 ? 51.129 15.552 -68.075 1.00 61.25 108 ARG A C 1
ATOM 866 O O . ARG A 1 108 ? 51.071 15.376 -69.286 1.00 61.25 108 ARG A O 1
ATOM 873 N N . ALA A 1 109 ? 51.822 16.543 -67.526 1.00 57.00 109 ALA A N 1
ATOM 874 C CA . ALA A 1 109 ? 52.775 17.354 -68.258 1.00 57.00 109 ALA A CA 1
ATOM 875 C C . ALA A 1 109 ? 54.043 16.526 -68.487 1.00 57.00 109 ALA A C 1
ATOM 877 O O . ALA A 1 109 ? 54.532 15.830 -67.594 1.00 57.00 109 ALA A O 1
ATOM 878 N N . HIS A 1 110 ? 54.529 16.561 -69.720 1.00 54.50 110 HIS A N 1
ATOM 879 C CA . HIS A 1 110 ? 55.703 15.833 -70.162 1.00 54.50 110 HIS A CA 1
ATOM 880 C C . HIS A 1 110 ? 56.955 16.297 -69.412 1.00 54.50 110 HIS A C 1
ATOM 882 O O . HIS A 1 110 ? 57.160 17.484 -69.165 1.00 54.50 110 HIS A O 1
ATOM 888 N N . THR A 1 111 ? 57.791 15.325 -69.065 1.00 49.81 111 THR A N 1
ATOM 889 C CA . THR A 1 111 ? 59.104 15.495 -68.454 1.00 49.81 111 THR A CA 1
ATOM 890 C C . THR A 1 111 ? 59.989 16.369 -69.345 1.00 49.81 111 THR A C 1
ATOM 892 O O . THR A 1 111 ? 60.517 15.900 -70.349 1.00 49.81 111 THR A O 1
ATOM 895 N N . ALA A 1 112 ? 60.174 17.633 -68.969 1.00 54.94 112 ALA A N 1
ATOM 896 C CA . ALA A 1 112 ? 61.322 18.420 -69.396 1.00 54.94 112 ALA A CA 1
ATOM 897 C C . ALA A 1 112 ? 62.418 18.237 -68.339 1.00 54.94 112 ALA A C 1
ATOM 899 O O . ALA A 1 112 ? 62.234 18.556 -67.168 1.00 54.94 112 ALA A O 1
ATOM 900 N N . TRP A 1 113 ? 63.529 17.643 -68.760 1.00 50.34 113 TRP A N 1
ATOM 901 C CA . TRP A 1 113 ? 64.713 17.336 -67.961 1.00 50.34 113 TRP A CA 1
ATOM 902 C C . TRP A 1 113 ? 65.260 18.602 -67.269 1.00 50.34 113 TRP A C 1
ATOM 904 O O . TRP A 1 113 ? 65.738 19.497 -67.969 1.00 50.34 113 TRP A O 1
ATOM 914 N N . PRO A 1 114 ? 65.270 18.710 -65.922 1.00 57.06 114 PRO A N 1
ATOM 915 C CA . PRO A 1 114 ? 66.048 19.744 -65.262 1.00 57.06 114 PRO A CA 1
ATOM 916 C C . PRO A 1 114 ? 67.506 19.287 -65.241 1.00 57.06 114 PRO A C 1
ATOM 918 O O . PRO A 1 114 ? 67.929 18.405 -64.490 1.00 57.06 114 PRO A O 1
ATOM 921 N N . ILE A 1 115 ? 68.257 19.857 -66.173 1.00 52.66 115 ILE A N 1
ATOM 922 C CA . ILE A 1 115 ? 69.703 19.758 -66.293 1.00 52.66 115 ILE A CA 1
ATOM 923 C C . ILE A 1 115 ? 70.323 20.245 -64.977 1.00 52.66 115 ILE A C 1
ATOM 925 O O . ILE A 1 115 ? 70.281 21.424 -64.666 1.00 52.66 115 ILE A O 1
ATOM 929 N N . ASN A 1 116 ? 70.878 19.290 -64.228 1.00 53.53 116 ASN A N 1
ATOM 930 C CA . ASN A 1 116 ? 71.921 19.414 -63.211 1.00 53.53 116 ASN A CA 1
ATOM 931 C C . ASN A 1 116 ? 71.788 20.528 -62.136 1.00 53.53 116 ASN A C 1
ATOM 933 O O . ASN A 1 116 ? 71.926 21.715 -62.388 1.00 53.53 116 ASN A O 1
ATOM 937 N N . LYS A 1 117 ? 71.722 20.121 -60.861 1.00 53.56 117 LYS A N 1
ATOM 938 C CA . LYS A 1 117 ? 72.813 20.302 -59.875 1.00 53.56 117 LYS A CA 1
ATOM 939 C C . LYS A 1 117 ? 72.302 20.120 -58.439 1.00 53.56 117 LYS A C 1
ATOM 941 O O . LYS A 1 117 ? 71.554 20.932 -57.917 1.00 53.56 117 LYS A O 1
ATOM 946 N N . LYS A 1 118 ? 72.889 19.097 -57.808 1.00 58.84 118 LYS A N 1
ATOM 947 C CA . LYS A 1 118 ? 73.208 18.970 -56.377 1.00 58.84 118 LYS A CA 1
ATOM 948 C C . LYS A 1 118 ? 72.035 18.703 -55.429 1.00 58.84 118 LYS A C 1
ATOM 950 O O . LYS A 1 118 ? 71.517 19.577 -54.749 1.00 58.84 118 LYS A O 1
ATOM 955 N N . THR A 1 119 ? 71.759 17.411 -55.293 1.00 52.91 119 THR A N 1
ATOM 956 C CA . THR A 1 119 ? 71.402 16.754 -54.033 1.00 52.91 119 THR A CA 1
ATOM 957 C C . THR A 1 119 ? 72.334 17.217 -52.906 1.00 52.91 119 THR A C 1
ATOM 959 O O . THR A 1 119 ? 73.462 16.747 -52.793 1.00 52.91 119 THR A O 1
ATOM 962 N N . TYR A 1 120 ? 71.863 18.122 -52.050 1.00 56.41 120 TYR A N 1
ATOM 963 C CA . TYR A 1 120 ? 72.356 18.203 -50.674 1.00 56.41 120 TYR A CA 1
ATOM 964 C C . TYR A 1 120 ? 71.399 17.396 -49.799 1.00 56.41 120 TYR A C 1
ATOM 966 O O . TYR A 1 120 ? 70.439 17.909 -49.236 1.00 56.41 120 TYR A O 1
ATOM 974 N N . ALA A 1 121 ? 71.645 16.089 -49.753 1.00 50.28 121 ALA A N 1
ATOM 975 C CA . ALA A 1 121 ? 71.018 15.158 -48.823 1.00 50.28 121 ALA A CA 1
ATOM 976 C C . ALA A 1 121 ? 71.985 14.912 -47.654 1.00 50.28 121 ALA A C 1
ATOM 978 O O . ALA A 1 121 ? 72.526 13.825 -47.487 1.00 50.28 121 ALA A O 1
ATOM 979 N N . GLY A 1 122 ? 72.260 15.969 -46.892 1.00 61.59 122 GLY A N 1
ATOM 980 C CA . GLY A 1 122 ? 73.099 15.932 -45.700 1.00 61.59 122 GLY A CA 1
ATOM 981 C C . GLY A 1 122 ? 72.895 17.209 -44.899 1.00 61.59 122 GLY A C 1
ATOM 982 O O . GLY A 1 122 ? 72.887 18.300 -45.470 1.00 61.59 122 GLY A O 1
ATOM 983 N N . SER A 1 123 ? 72.681 17.080 -43.592 1.00 65.06 123 SER A N 1
ATOM 984 C CA . SER A 1 123 ? 72.620 18.216 -42.672 1.00 65.06 123 SER A CA 1
ATOM 985 C C . SER A 1 123 ? 73.879 19.070 -42.832 1.00 65.06 123 SER A C 1
ATOM 987 O O . SER A 1 123 ? 74.996 18.555 -42.772 1.00 65.06 123 SER A O 1
ATOM 989 N N . LEU A 1 124 ? 73.687 20.368 -43.073 1.00 70.88 124 LEU A N 1
ATOM 990 C CA . LEU A 1 124 ? 74.765 21.352 -43.184 1.00 70.88 124 LEU A CA 1
ATOM 991 C C . LEU A 1 124 ? 75.704 21.233 -41.968 1.00 70.88 124 LEU A C 1
ATOM 993 O O . LEU A 1 124 ? 75.207 21.015 -40.862 1.00 70.88 124 LEU A O 1
ATOM 997 N N . PRO A 1 125 ? 77.034 21.368 -42.105 1.00 72.62 125 PRO A N 1
ATOM 998 C CA . PRO A 1 125 ? 77.920 21.316 -40.948 1.00 72.62 125 PRO A CA 1
ATOM 999 C C . PRO A 1 125 ? 77.565 22.444 -39.971 1.00 72.62 125 PRO A C 1
ATOM 1001 O O . PRO A 1 125 ? 77.349 23.591 -40.369 1.00 72.62 125 PRO A O 1
ATOM 1004 N N . LEU A 1 126 ? 77.460 22.103 -38.687 1.00 71.75 126 LEU A N 1
ATOM 1005 C CA . LEU A 1 126 ? 77.232 23.082 -37.631 1.00 71.75 126 LEU A CA 1
ATOM 1006 C C . LEU A 1 126 ? 78.494 23.932 -37.474 1.00 71.75 126 LEU A C 1
ATOM 1008 O O . LEU A 1 126 ? 79.588 23.396 -37.288 1.00 71.75 126 LEU A O 1
ATOM 1012 N N . CYS A 1 127 ? 78.359 25.253 -37.519 1.00 79.88 127 CYS A N 1
ATOM 1013 C CA . CYS A 1 127 ? 79.482 26.126 -37.211 1.00 79.88 127 CYS A CA 1
ATOM 1014 C C . CYS A 1 127 ? 79.719 26.154 -35.691 1.00 79.88 127 CYS A C 1
ATOM 1016 O O . CYS A 1 127 ? 78.807 26.439 -34.913 1.00 79.88 127 CYS A O 1
ATOM 1018 N N . ASN A 1 128 ? 80.954 25.886 -35.260 1.00 72.38 128 ASN A N 1
ATOM 1019 C CA . ASN A 1 128 ? 81.346 25.876 -33.846 1.00 72.38 128 ASN A CA 1
ATOM 1020 C C . ASN A 1 128 ? 81.311 27.266 -33.183 1.00 72.38 128 ASN A C 1
ATOM 1022 O O . ASN A 1 128 ? 81.178 27.343 -31.965 1.00 72.38 128 ASN A O 1
ATOM 1026 N N . GLN A 1 129 ? 81.403 28.345 -33.967 1.00 75.88 129 GLN A N 1
ATOM 1027 C CA . GLN A 1 129 ? 81.419 29.719 -33.457 1.00 75.88 129 GLN A CA 1
ATOM 1028 C C . GLN A 1 129 ? 80.008 30.260 -33.190 1.00 75.88 129 GLN A C 1
ATOM 1030 O O . GLN A 1 129 ? 79.747 30.765 -32.104 1.00 75.88 129 GLN A O 1
ATOM 1035 N N . CYS A 1 130 ? 79.079 30.127 -34.144 1.00 79.06 130 CYS A N 1
ATOM 1036 C CA . CYS A 1 130 ? 77.725 30.685 -34.020 1.00 79.06 130 CYS A CA 1
ATOM 1037 C C . CYS A 1 130 ? 76.658 29.668 -33.581 1.00 79.06 130 CYS A C 1
ATOM 1039 O O . CYS A 1 130 ? 75.529 30.063 -33.308 1.00 79.06 130 CYS A O 1
ATOM 1041 N N . LYS A 1 131 ? 76.993 28.372 -33.506 1.00 77.25 131 LYS A N 1
ATOM 1042 C CA . LYS A 1 131 ? 76.077 27.268 -33.159 1.00 77.25 131 LYS A CA 1
ATOM 1043 C C . LYS A 1 131 ? 74.833 27.151 -34.055 1.00 77.25 131 LYS A C 1
ATOM 1045 O O . LYS A 1 131 ? 73.824 26.597 -33.627 1.00 77.25 131 LYS A O 1
ATOM 1050 N N . PHE A 1 132 ? 74.921 27.593 -35.310 1.00 74.00 132 PHE A N 1
ATOM 1051 C CA . PHE A 1 132 ? 73.881 27.393 -36.323 1.00 74.00 132 PHE A CA 1
ATOM 1052 C C . PHE A 1 132 ? 74.433 26.750 -37.603 1.00 74.00 132 PHE A C 1
ATOM 1054 O O . PHE A 1 132 ? 75.643 26.703 -37.848 1.00 74.00 132 PHE A O 1
ATOM 1061 N N . HIS A 1 133 ? 73.516 26.204 -38.401 1.00 76.38 133 HIS A N 1
ATOM 1062 C CA . HIS A 1 133 ? 73.792 25.555 -39.677 1.00 76.38 133 HIS A CA 1
ATOM 1063 C C . HIS A 1 133 ? 73.750 26.586 -40.812 1.00 76.38 133 HIS A C 1
ATOM 1065 O O . HIS A 1 133 ? 72.720 27.225 -41.024 1.00 76.38 133 HIS A O 1
ATOM 1071 N N . HIS A 1 134 ? 74.846 26.736 -41.559 1.00 71.25 134 HIS A N 1
ATOM 1072 C CA . HIS A 1 134 ? 74.937 27.687 -42.671 1.00 71.25 134 HIS A CA 1
ATOM 1073 C C . HIS A 1 134 ? 75.282 26.985 -43.983 1.00 71.25 134 HIS A C 1
ATOM 1075 O O . HIS A 1 134 ? 76.101 26.070 -44.021 1.00 71.25 134 HIS A O 1
ATOM 1081 N N . SER A 1 135 ? 74.690 27.462 -45.077 1.00 67.50 135 SER A N 1
ATOM 1082 C CA . SER A 1 135 ? 74.947 26.979 -46.442 1.00 67.50 135 SER A CA 1
ATOM 1083 C C . SER A 1 135 ? 76.164 27.651 -47.107 1.00 67.50 135 SER A C 1
ATOM 1085 O O . SER A 1 135 ? 76.340 27.534 -48.317 1.00 67.50 135 SER A O 1
ATOM 1087 N N . GLY A 1 136 ? 76.992 28.366 -46.331 1.00 71.19 136 GLY A N 1
ATOM 1088 C CA . GLY A 1 136 ? 78.170 29.128 -46.768 1.00 71.19 136 GLY A CA 1
ATOM 1089 C C . GLY A 1 136 ? 79.077 29.528 -45.590 1.00 71.19 136 GLY A C 1
ATOM 1090 O O . GLY A 1 136 ? 78.767 29.207 -44.442 1.00 71.19 136 GLY A O 1
ATOM 1091 N N . SER A 1 137 ? 80.203 30.207 -45.857 1.00 70.62 137 SER A N 1
ATOM 1092 C CA . SER A 1 137 ? 81.167 30.616 -44.818 1.00 70.62 137 SER A CA 1
ATOM 1093 C C . SER A 1 137 ? 80.550 31.588 -43.812 1.00 70.62 137 SER A C 1
ATOM 1095 O O . SER A 1 137 ? 79.937 32.584 -44.193 1.00 70.62 137 SER A O 1
ATOM 1097 N N . CYS A 1 138 ? 80.750 31.322 -42.521 1.00 75.50 138 CYS A N 1
ATOM 1098 C CA . CYS A 1 138 ? 80.274 32.194 -41.453 1.00 75.50 138 CYS A CA 1
ATOM 1099 C C . CYS A 1 138 ? 81.058 33.512 -41.476 1.00 75.50 138 CYS A C 1
ATOM 1101 O O . CYS A 1 138 ? 82.260 33.526 -41.217 1.00 75.50 138 CYS A O 1
ATOM 1103 N N . THR A 1 139 ? 80.392 34.622 -41.797 1.00 70.38 139 THR A N 1
ATOM 1104 C CA . THR A 1 139 ? 80.985 35.957 -41.660 1.00 70.38 139 THR A CA 1
ATOM 1105 C C . THR A 1 139 ? 80.789 36.412 -40.220 1.00 70.38 139 THR A C 1
ATOM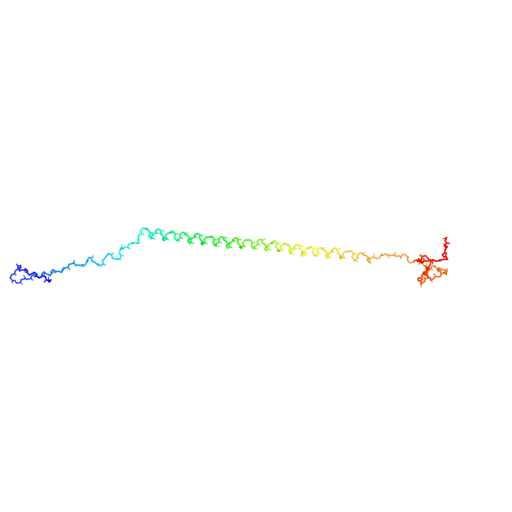 1107 O O . THR A 1 139 ? 79.714 36.871 -39.845 1.00 70.38 139 THR A O 1
ATOM 1110 N N . VAL A 1 140 ? 81.813 36.211 -39.397 1.00 65.38 140 VAL A N 1
ATOM 1111 C CA . VAL A 1 140 ? 81.850 36.709 -38.019 1.00 65.38 140 VAL A CA 1
ATOM 1112 C C . VAL A 1 140 ? 82.316 38.165 -38.061 1.00 65.38 140 VAL A C 1
ATOM 1114 O O . VAL A 1 140 ? 83.291 38.470 -38.747 1.00 65.38 140 VAL A O 1
ATOM 1117 N N . LYS A 1 141 ? 81.591 39.062 -37.388 1.00 58.81 141 LYS A N 1
ATOM 1118 C CA . LYS A 1 141 ? 82.080 40.399 -37.032 1.00 58.81 141 LYS A CA 1
ATOM 1119 C C . LYS A 1 141 ? 82.567 40.370 -35.596 1.00 58.81 141 LYS A C 1
ATOM 1121 O O . LYS A 1 141 ? 81.877 39.713 -34.786 1.00 58.81 141 LYS A O 1
#

Organism: Tanacetum cinerariifolium (NCBI:txid118510)

pLDDT: mean 70.75, std 15.61, range [40.81, 98.31]

Radius of gyration: 59.48 Å; chains: 1; bounding box: 137×83×127 Å